Protein AF-A0A845TZA1-F1 (afdb_monomer)

Nearest PDB structures (foldseek):
  4ke2-assembly2_B  TM=6.991E-01  e=7.706E+00  Pseudopleuronectes americanus
  8i6v-assembly1_D  TM=4.977E-01  e=3.385E+00  Saccharomyces cerevisiae S288C

Radius of gyration: 19.77 Å; Cα contacts (8 Å, |Δi|>4): 26; chains: 1; bounding box: 40×29×61 Å

pLDDT: mean 81.33, std 10.57, range [53.41, 91.94]

Sequence (81 aa):
MKRFFTVAFVMVVGVILSLASVLVLLAATLNVELMENAQLRLLAELATLLLGVFLLVASVFLYVRLTVVVFGGKPQAPPKT

Mean predicted aligned error: 8.78 Å

Secondary structure (DSSP, 8-state):
-HHHHHHHHHHHHHHHHHHHHHHHHHHHHHHHHT---HHHHHHHHHHHHHHHHHHHHHHHHHHHHHHHHHH---PPPPP--

Foldseek 3Di:
DVLVVLVVVLVVVLVVLVVVLVVVLVVLVVVLVPDPDPVVSVVSVVVSVVSSVVSVVVSVVVSVVSCCVSPVPDDDDPDDD

Structure (mmCIF, N/CA/C/O backbone):
data_AF-A0A845TZA1-F1
#
_entry.id   AF-A0A845TZA1-F1
#
loop_
_atom_site.group_PDB
_atom_site.id
_atom_site.type_symbol
_atom_site.label_atom_id
_atom_site.label_alt_id
_atom_site.label_comp_id
_atom_site.label_asym_id
_atom_site.label_entity_id
_atom_site.label_seq_id
_atom_site.pdbx_PDB_ins_code
_atom_site.Cartn_x
_atom_site.Cartn_y
_atom_site.Cartn_z
_atom_site.occupancy
_atom_site.B_iso_or_equiv
_atom_site.auth_seq_id
_atom_site.auth_comp_id
_atom_site.auth_asym_id
_atom_site.auth_atom_id
_atom_site.pdbx_PDB_model_num
ATOM 1 N N . MET A 1 1 ? -15.173 11.737 25.929 1.00 55.62 1 MET A N 1
ATOM 2 C CA . MET A 1 1 ? -14.024 12.370 25.235 1.00 55.62 1 MET A CA 1
ATOM 3 C C . MET A 1 1 ? -12.953 11.381 24.781 1.00 55.62 1 MET A C 1
ATOM 5 O O . MET A 1 1 ? -12.718 11.342 23.586 1.00 55.62 1 MET A O 1
ATOM 9 N N . LYS A 1 2 ? -12.352 10.542 25.647 1.00 63.22 2 LYS A N 1
ATOM 10 C CA . LYS A 1 2 ? -11.246 9.630 25.254 1.00 63.22 2 LYS A CA 1
ATOM 11 C C . LYS A 1 2 ? -11.520 8.789 23.991 1.00 63.22 2 LYS A C 1
ATOM 13 O O . LYS A 1 2 ? -10.703 8.807 23.088 1.00 63.22 2 LYS A O 1
ATOM 18 N N . ARG A 1 3 ? -12.699 8.161 23.874 1.00 64.44 3 ARG A N 1
ATOM 19 C CA . ARG A 1 3 ? -13.081 7.359 22.690 1.00 64.44 3 ARG A CA 1
ATOM 20 C C . ARG A 1 3 ? -13.147 8.157 21.380 1.00 64.44 3 ARG A C 1
ATOM 22 O O . ARG A 1 3 ? -12.746 7.633 20.353 1.00 64.44 3 ARG A O 1
ATOM 29 N N . PHE A 1 4 ? -13.591 9.416 21.411 1.00 70.19 4 PHE A N 1
ATOM 30 C CA . PHE A 1 4 ? -13.641 10.270 20.215 1.00 70.19 4 PHE A CA 1
ATOM 31 C C . PHE A 1 4 ? -12.239 10.641 19.725 1.00 70.19 4 PHE A C 1
ATOM 33 O O . PHE A 1 4 ? -11.978 10.559 18.530 1.00 70.19 4 PHE A O 1
ATOM 40 N N . PHE A 1 5 ? -11.319 10.961 20.642 1.00 75.12 5 PHE A N 1
ATOM 41 C CA . PHE A 1 5 ? -9.911 11.179 20.295 1.00 75.12 5 PHE A C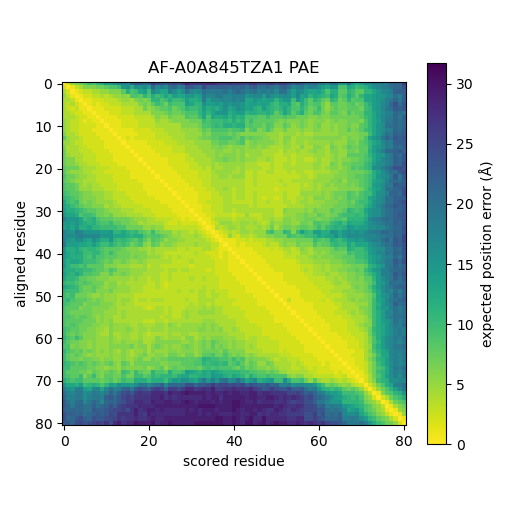A 1
ATOM 42 C C . PHE A 1 5 ? -9.264 9.917 19.726 1.00 75.12 5 PHE A C 1
ATOM 44 O O . PHE A 1 5 ? -8.526 9.998 18.752 1.00 75.12 5 PHE A O 1
ATOM 51 N N . THR A 1 6 ? -9.572 8.744 20.284 1.00 74.31 6 THR A N 1
ATOM 52 C CA . THR A 1 6 ? -9.051 7.475 19.770 1.00 74.31 6 THR A CA 1
ATOM 53 C C . THR A 1 6 ? -9.580 7.160 18.369 1.00 74.31 6 THR A C 1
ATOM 55 O O . THR A 1 6 ? -8.805 6.759 17.511 1.00 74.31 6 THR A O 1
ATOM 58 N N . VAL A 1 7 ? -10.867 7.396 18.100 1.00 73.50 7 VAL A N 1
ATOM 59 C CA . VAL A 1 7 ? -11.449 7.213 16.758 1.00 73.50 7 VAL A CA 1
ATOM 60 C C . VAL A 1 7 ? -10.855 8.202 15.756 1.00 73.50 7 VAL A C 1
ATOM 62 O O . VAL A 1 7 ? -10.445 7.793 14.673 1.00 73.50 7 VAL A O 1
ATOM 65 N N . ALA A 1 8 ? -10.740 9.481 16.124 1.00 79.00 8 ALA A N 1
ATOM 66 C CA . ALA A 1 8 ? -10.104 10.488 15.277 1.00 79.00 8 ALA A CA 1
ATOM 67 C C . ALA A 1 8 ? -8.642 10.125 14.970 1.00 79.00 8 ALA A C 1
ATOM 69 O O . ALA A 1 8 ? -8.210 10.221 13.825 1.00 79.00 8 ALA A O 1
ATOM 70 N N . PHE A 1 9 ? -7.901 9.628 15.963 1.00 80.75 9 PHE A N 1
ATOM 71 C CA . PHE A 1 9 ? -6.530 9.162 15.784 1.00 80.75 9 PHE A CA 1
ATOM 72 C C . PHE A 1 9 ? -6.443 7.971 14.820 1.00 80.75 9 PHE A C 1
ATOM 74 O O . PHE A 1 9 ? -5.628 7.993 13.904 1.00 80.75 9 PHE A O 1
ATOM 81 N N . VAL A 1 10 ? -7.312 6.963 14.965 1.00 78.81 10 VAL A N 1
ATOM 82 C CA . VAL A 1 10 ? -7.358 5.805 14.052 1.00 78.81 10 VAL A CA 1
ATOM 83 C C . VAL A 1 10 ? -7.663 6.239 12.616 1.00 78.81 10 VAL A C 1
ATOM 85 O O . VAL A 1 10 ? -7.023 5.752 11.687 1.00 78.81 10 VAL A O 1
ATOM 88 N N . MET A 1 11 ? -8.5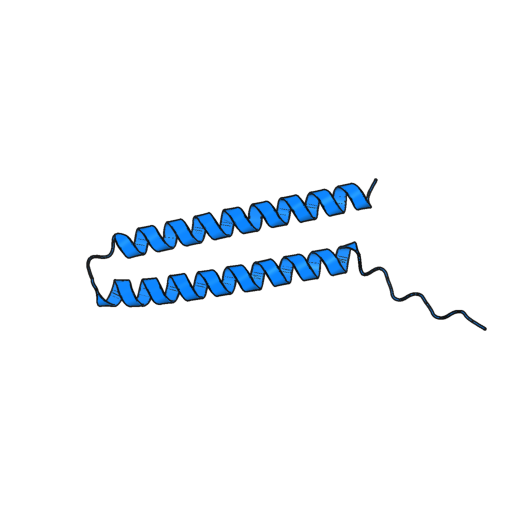88 7.184 12.427 1.00 79.94 11 MET A N 1
ATOM 89 C CA . MET A 1 11 ? -8.912 7.730 11.105 1.00 79.94 11 MET A CA 1
ATOM 90 C C . MET A 1 11 ? -7.715 8.454 10.481 1.00 79.94 11 MET A C 1
ATOM 92 O O . MET A 1 11 ? -7.376 8.191 9.331 1.00 79.94 11 MET A O 1
ATOM 96 N N . VAL A 1 12 ? -7.033 9.314 11.244 1.00 86.12 12 VAL A N 1
ATOM 97 C CA . VAL A 1 12 ? -5.839 10.032 10.769 1.00 86.12 12 VAL A CA 1
ATOM 98 C C . VAL A 1 12 ? -4.719 9.057 10.407 1.00 86.12 12 VAL A C 1
ATOM 100 O O . VAL A 1 12 ? -4.126 9.181 9.339 1.00 86.12 12 VAL A O 1
ATOM 103 N N . VAL A 1 13 ? -4.466 8.045 11.240 1.00 83.69 13 VAL A N 1
ATOM 104 C CA . VAL A 1 13 ? -3.467 7.004 10.954 1.00 83.69 13 VAL A CA 1
ATOM 105 C C . VAL A 1 13 ? -3.824 6.230 9.684 1.00 83.69 13 VAL A C 1
ATOM 107 O O . VAL A 1 13 ? -2.951 6.011 8.847 1.00 83.69 13 VAL A O 1
ATOM 110 N N . GLY A 1 14 ? -5.095 5.865 9.494 1.00 81.38 14 GLY A N 1
ATOM 111 C CA . GLY A 1 14 ? -5.557 5.193 8.277 1.00 81.38 14 GLY A CA 1
ATOM 112 C C . GLY A 1 14 ? -5.344 6.035 7.015 1.00 81.38 14 GLY A C 1
ATOM 113 O O . GLY A 1 14 ? -4.850 5.525 6.007 1.00 81.38 14 GLY A O 1
ATOM 114 N N . VAL A 1 15 ? -5.641 7.336 7.082 1.00 86.31 15 VAL A N 1
ATOM 115 C CA . VAL A 1 15 ? -5.412 8.275 5.972 1.00 86.31 15 VAL A CA 1
ATOM 116 C C . VAL A 1 15 ? -3.919 8.419 5.668 1.00 86.31 15 VAL A C 1
ATOM 118 O O . VAL A 1 15 ? -3.529 8.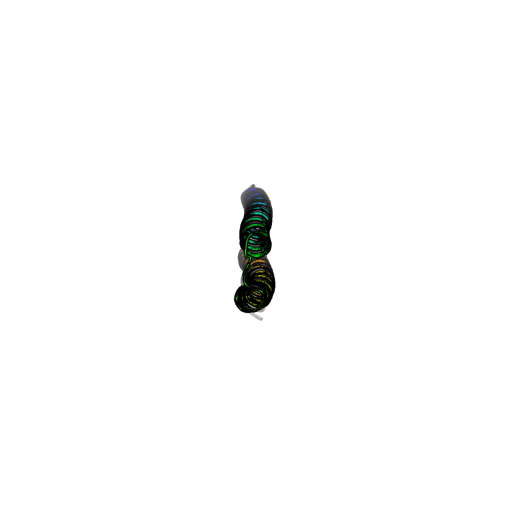333 4.505 1.00 86.31 15 VAL A O 1
ATOM 121 N N . ILE A 1 16 ? -3.072 8.573 6.691 1.00 87.88 16 ILE A N 1
ATOM 122 C CA . ILE A 1 16 ? -1.615 8.686 6.518 1.00 87.88 16 ILE A CA 1
ATOM 123 C C . ILE A 1 16 ? -1.038 7.412 5.895 1.00 87.88 16 ILE A C 1
ATOM 125 O O . ILE A 1 16 ? -0.258 7.501 4.952 1.00 87.88 16 ILE A O 1
ATOM 129 N N . LEU A 1 17 ? -1.438 6.230 6.375 1.00 85.12 17 LEU A N 1
ATOM 130 C CA . LEU A 1 17 ? -0.987 4.950 5.819 1.00 85.12 17 LEU A CA 1
ATOM 131 C C . LEU A 1 17 ? -1.407 4.782 4.356 1.00 85.12 17 LEU A C 1
ATOM 133 O O . LEU A 1 17 ? -0.627 4.284 3.542 1.00 85.12 17 LEU A O 1
ATOM 137 N N . SER A 1 18 ? -2.614 5.233 4.013 1.00 84.31 18 SER A N 1
ATOM 138 C CA . SER A 1 18 ? -3.117 5.197 2.638 1.00 84.31 18 SER A CA 1
ATOM 139 C C . SER A 1 18 ? -2.305 6.126 1.733 1.00 84.31 18 SE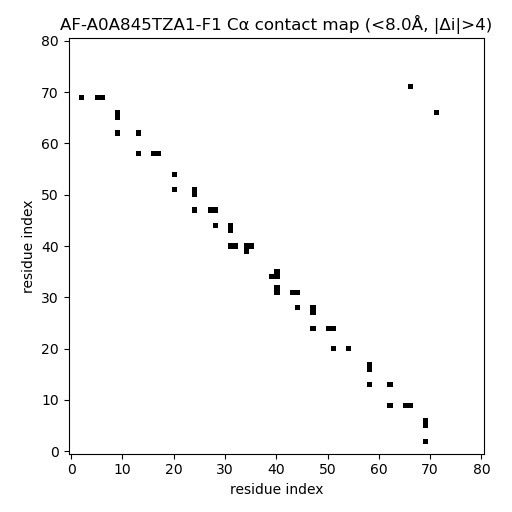R A C 1
ATOM 141 O O . SER A 1 18 ? -1.807 5.690 0.698 1.00 84.31 18 SER A O 1
ATOM 143 N N . LEU A 1 19 ? -2.093 7.379 2.150 1.00 88.62 19 LEU A N 1
ATOM 144 C CA . LEU A 1 19 ? -1.280 8.349 1.410 1.00 88.62 19 LEU A CA 1
ATOM 145 C C . LEU A 1 19 ? 0.167 7.878 1.243 1.00 88.62 19 LEU A C 1
ATOM 147 O O . LEU A 1 19 ? 0.709 7.949 0.143 1.00 88.62 19 LEU A O 1
ATOM 151 N N . ALA A 1 20 ? 0.780 7.351 2.304 1.00 87.31 20 ALA A N 1
ATOM 152 C CA . ALA A 1 20 ? 2.131 6.804 2.249 1.00 87.31 20 ALA A CA 1
ATOM 153 C C . ALA A 1 20 ? 2.225 5.638 1.255 1.00 87.31 20 ALA A C 1
ATOM 155 O O . ALA A 1 20 ? 3.151 5.596 0.449 1.00 87.31 20 ALA A O 1
ATOM 156 N 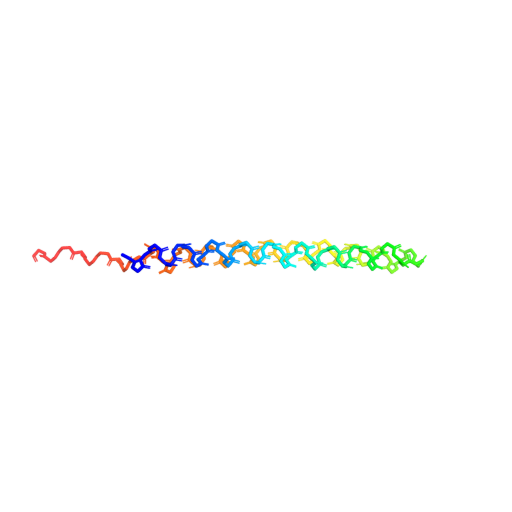N . SER A 1 21 ? 1.242 4.732 1.258 1.00 87.31 21 SER A N 1
ATOM 157 C CA . SER A 1 21 ? 1.202 3.602 0.321 1.00 87.31 21 SER A CA 1
ATOM 158 C C . SER A 1 21 ? 1.084 4.070 -1.129 1.00 87.31 21 SER A C 1
ATOM 160 O O . SER A 1 21 ? 1.801 3.570 -1.993 1.00 87.31 21 SER A O 1
ATOM 162 N N . VAL A 1 22 ? 0.232 5.067 -1.393 1.00 89.44 22 VAL A N 1
ATOM 163 C CA . VAL A 1 22 ? 0.084 5.671 -2.726 1.00 89.44 22 VAL A CA 1
ATOM 164 C C . VAL A 1 22 ? 1.389 6.317 -3.184 1.00 89.44 22 VAL A C 1
ATOM 166 O O . VAL A 1 22 ? 1.809 6.081 -4.311 1.00 89.44 22 VAL A O 1
ATOM 169 N N . LEU A 1 23 ? 2.061 7.089 -2.325 1.00 90.38 23 LEU A N 1
ATOM 170 C CA . LEU A 1 23 ? 3.330 7.738 -2.673 1.00 90.38 23 LEU A CA 1
ATOM 171 C C . LEU A 1 23 ? 4.436 6.724 -2.978 1.00 90.38 23 LEU A C 1
ATOM 173 O O . LEU A 1 23 ? 5.174 6.898 -3.945 1.00 90.38 23 LEU A O 1
ATOM 177 N N . VAL A 1 24 ? 4.533 5.654 -2.184 1.00 89.62 24 VAL A N 1
ATOM 178 C CA . VAL A 1 24 ? 5.503 4.574 -2.411 1.00 89.62 24 VAL A CA 1
ATOM 179 C C . VAL A 1 24 ? 5.224 3.864 -3.734 1.00 89.62 24 VAL A C 1
ATOM 181 O O . VAL A 1 24 ? 6.149 3.654 -4.516 1.00 89.62 24 VAL A O 1
ATOM 184 N N . LEU A 1 25 ? 3.961 3.536 -4.015 1.00 89.88 25 LEU A N 1
ATOM 185 C CA . LEU A 1 25 ? 3.576 2.894 -5.272 1.00 89.88 25 LEU A CA 1
ATOM 186 C C . LEU A 1 25 ? 3.809 3.801 -6.479 1.00 89.88 25 LEU A C 1
ATOM 188 O O . LEU A 1 25 ? 4.301 3.334 -7.503 1.00 89.88 25 LEU A O 1
ATOM 192 N N . LEU A 1 26 ? 3.511 5.093 -6.352 1.00 90.62 26 LEU A N 1
ATOM 193 C CA . LEU A 1 26 ? 3.753 6.076 -7.402 1.00 90.62 26 LEU A CA 1
ATOM 194 C C . LEU A 1 26 ? 5.249 6.200 -7.700 1.00 90.62 26 LEU A C 1
ATOM 196 O O . LEU A 1 26 ? 5.651 6.118 -8.856 1.00 90.62 26 LEU A O 1
ATOM 200 N N . ALA A 1 27 ? 6.081 6.330 -6.663 1.00 88.44 27 ALA A N 1
ATOM 201 C CA . ALA A 1 27 ? 7.530 6.372 -6.818 1.00 88.44 27 ALA A CA 1
ATOM 202 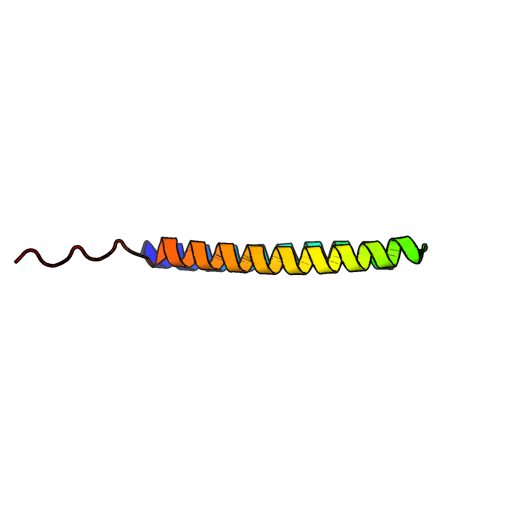C C . ALA A 1 27 ? 8.064 5.083 -7.460 1.00 88.44 27 ALA A C 1
ATOM 204 O O . ALA A 1 27 ? 8.886 5.153 -8.371 1.00 88.44 27 ALA A O 1
ATOM 205 N N . ALA A 1 28 ? 7.587 3.912 -7.031 1.00 86.94 28 ALA A N 1
ATOM 206 C CA . ALA A 1 28 ? 7.981 2.634 -7.619 1.00 86.94 28 ALA A CA 1
ATOM 207 C C . ALA A 1 28 ? 7.597 2.555 -9.106 1.00 86.94 28 ALA A C 1
ATOM 209 O O . ALA A 1 28 ? 8.435 2.219 -9.936 1.00 86.94 28 ALA A O 1
ATOM 210 N N . THR A 1 29 ? 6.374 2.963 -9.452 1.00 88.06 29 THR A N 1
ATOM 211 C CA . THR A 1 29 ? 5.866 2.951 -10.833 1.00 88.06 29 THR A CA 1
ATOM 212 C C . THR A 1 29 ? 6.665 3.889 -11.736 1.00 88.06 29 THR A C 1
ATOM 214 O O . THR A 1 29 ? 7.075 3.489 -12.819 1.00 88.06 29 THR A O 1
ATOM 217 N N . LEU A 1 30 ? 6.970 5.103 -11.270 1.00 90.44 30 LEU A N 1
ATOM 218 C CA . LEU A 1 30 ? 7.802 6.050 -12.019 1.00 90.44 30 LEU A CA 1
ATOM 219 C C . LEU A 1 30 ? 9.215 5.504 -12.258 1.00 90.44 30 LEU A C 1
ATOM 221 O O . LEU A 1 30 ? 9.752 5.642 -13.351 1.00 90.44 30 LEU A O 1
ATOM 225 N N . ASN A 1 31 ? 9.815 4.849 -11.259 1.00 86.88 31 ASN A N 1
ATOM 226 C CA . ASN A 1 31 ? 11.131 4.229 -11.430 1.00 86.88 31 ASN A CA 1
ATOM 227 C C . ASN A 1 31 ? 11.102 3.092 -12.457 1.00 86.88 31 ASN A C 1
ATOM 229 O O . ASN A 1 31 ? 12.049 2.953 -13.223 1.00 86.88 31 ASN A O 1
ATOM 233 N N . VAL A 1 32 ? 10.029 2.298 -12.485 1.00 88.31 32 VAL A N 1
ATOM 234 C CA . VAL A 1 32 ? 9.819 1.233 -13.477 1.00 88.31 32 VAL A CA 1
ATOM 235 C C . VAL A 1 32 ? 9.681 1.819 -14.883 1.00 88.31 32 VAL A C 1
ATOM 237 O O . VAL A 1 32 ? 10.299 1.318 -15.818 1.00 88.31 32 VAL A O 1
ATOM 240 N N . GLU A 1 33 ? 8.901 2.886 -15.046 1.00 86.50 33 GLU A N 1
ATOM 241 C CA . GLU A 1 33 ? 8.654 3.515 -16.350 1.00 86.50 33 GLU A CA 1
ATOM 242 C C . GLU A 1 33 ? 9.929 4.112 -16.965 1.00 86.50 33 GLU A C 1
ATOM 244 O O . GLU A 1 33 ? 10.115 4.072 -18.179 1.00 86.50 33 GLU A O 1
ATOM 249 N N . LEU A 1 34 ? 10.851 4.577 -16.118 1.00 88.88 34 LEU A N 1
ATOM 250 C CA . LEU A 1 34 ? 12.164 5.081 -16.523 1.00 88.88 34 LEU A CA 1
ATOM 251 C C . LEU A 1 34 ? 13.179 3.970 -16.864 1.00 88.88 34 LEU A C 1
ATOM 253 O O . LEU A 1 34 ? 14.292 4.279 -17.289 1.00 88.88 34 LEU A O 1
ATOM 257 N N . MET A 1 35 ? 12.845 2.684 -16.688 1.00 88.62 35 MET A N 1
ATOM 258 C CA . MET A 1 35 ? 13.752 1.583 -17.031 1.00 88.62 35 MET A CA 1
ATOM 259 C C . MET A 1 35 ? 13.726 1.265 -18.530 1.00 88.62 35 MET A C 1
ATOM 261 O O . MET A 1 35 ? 12.738 0.766 -19.067 1.00 88.62 35 MET A O 1
ATOM 265 N N . GLU A 1 36 ? 14.873 1.439 -19.187 1.00 87.19 36 GLU A N 1
ATOM 266 C CA . GLU A 1 36 ? 15.066 1.079 -20.602 1.00 87.19 36 GLU A CA 1
ATOM 267 C C . GLU A 1 36 ? 15.172 -0.440 -20.826 1.00 87.19 36 GLU A C 1
ATOM 269 O O . GLU A 1 36 ? 14.852 -0.959 -21.895 1.00 87.19 36 GLU A O 1
ATOM 274 N N . ASN A 1 37 ? 15.621 -1.180 -19.810 1.00 90.81 37 ASN A N 1
ATOM 275 C CA . ASN A 1 37 ? 15.907 -2.605 -19.924 1.00 90.81 37 ASN A CA 1
ATOM 276 C C . ASN A 1 37 ? 14.644 -3.443 -19.662 1.00 90.81 37 ASN A C 1
ATOM 278 O O . ASN A 1 37 ? 14.190 -3.550 -18.522 1.00 90.81 37 ASN A O 1
ATOM 282 N N . ALA A 1 38 ? 14.091 -4.078 -20.701 1.00 86.38 38 ALA A N 1
ATOM 283 C CA . ALA A 1 38 ? 12.789 -4.757 -20.637 1.00 86.38 38 ALA A CA 1
ATOM 284 C C . ALA A 1 38 ? 12.703 -5.863 -19.564 1.00 86.38 38 ALA A C 1
ATOM 286 O O . ALA A 1 38 ? 11.673 -6.009 -18.908 1.00 86.38 38 ALA A O 1
ATOM 287 N N . GLN A 1 39 ? 13.784 -6.621 -19.350 1.00 89.06 39 GLN A N 1
ATOM 288 C CA . GLN A 1 39 ? 13.820 -7.679 -18.331 1.00 89.06 39 GLN A CA 1
ATOM 289 C C . GLN A 1 39 ? 13.802 -7.113 -16.904 1.00 89.06 39 GLN A C 1
ATOM 291 O O . GLN A 1 39 ? 13.083 -7.624 -16.046 1.00 89.06 39 GLN A O 1
ATOM 296 N N . LEU A 1 40 ? 14.561 -6.040 -16.655 1.00 85.81 40 LEU A N 1
ATOM 297 C CA . LEU A 1 40 ? 14.577 -5.368 -15.353 1.00 85.81 40 LEU A CA 1
ATOM 298 C C . LEU A 1 40 ? 13.251 -4.658 -15.084 1.00 85.81 40 LEU A C 1
ATOM 300 O O . LEU A 1 40 ? 12.755 -4.722 -13.962 1.00 85.81 40 LEU A O 1
ATOM 304 N N . ARG A 1 41 ? 12.644 -4.066 -16.119 1.00 88.00 41 ARG A N 1
ATOM 305 C CA . ARG A 1 41 ? 11.327 -3.436 -16.023 1.00 88.00 41 ARG A CA 1
ATOM 306 C C . ARG A 1 41 ? 10.259 -4.433 -15.588 1.00 88.00 41 ARG A C 1
ATOM 308 O O . ARG A 1 41 ? 9.545 -4.165 -14.634 1.00 88.00 41 ARG A O 1
ATOM 315 N N . LEU A 1 42 ? 10.203 -5.610 -16.213 1.00 88.94 42 LEU A N 1
ATOM 316 C CA . LEU A 1 42 ? 9.214 -6.640 -15.879 1.00 88.94 42 LEU A CA 1
ATOM 317 C C . LEU A 1 42 ? 9.396 -7.185 -14.452 1.00 88.94 42 LEU A C 1
ATOM 319 O O . LEU A 1 42 ? 8.422 -7.394 -13.729 1.00 88.94 42 LEU A O 1
ATOM 323 N N . LEU A 1 43 ? 10.644 -7.362 -14.006 1.00 90.50 43 LEU A N 1
ATOM 324 C CA . LEU A 1 43 ? 10.931 -7.728 -12.618 1.00 90.50 43 LEU A CA 1
ATOM 325 C C . LEU A 1 43 ? 10.488 -6.629 -11.639 1.00 90.50 43 LEU A C 1
ATOM 327 O O . LEU A 1 43 ? 9.913 -6.926 -10.591 1.00 90.50 43 LEU A O 1
ATOM 331 N N . ALA A 1 44 ? 10.734 -5.365 -11.981 1.00 88.44 44 ALA A N 1
ATOM 332 C CA . ALA A 1 44 ? 10.356 -4.221 -11.165 1.00 88.44 44 ALA A CA 1
ATOM 333 C C . ALA A 1 44 ? 8.828 -3.997 -11.140 1.00 88.44 44 ALA A C 1
ATOM 335 O O . ALA A 1 44 ? 8.288 -3.651 -10.090 1.00 88.44 44 ALA A O 1
ATOM 336 N N . GLU A 1 45 ? 8.110 -4.276 -12.233 1.00 89.19 45 GLU A N 1
ATOM 337 C CA . GLU A 1 45 ? 6.639 -4.313 -12.274 1.00 89.19 45 GLU A CA 1
ATOM 338 C C . GLU A 1 45 ? 6.093 -5.362 -11.299 1.00 89.19 45 GLU A C 1
ATOM 340 O O . GLU A 1 45 ? 5.252 -5.045 -10.455 1.00 89.19 45 GLU A O 1
ATOM 345 N N . LEU A 1 46 ? 6.619 -6.593 -11.347 1.00 91.00 46 LEU A N 1
ATOM 346 C CA . LEU A 1 46 ? 6.233 -7.663 -10.420 1.00 91.00 46 LEU A CA 1
ATOM 347 C C . LEU A 1 46 ? 6.530 -7.291 -8.963 1.00 91.00 46 LEU A C 1
ATOM 349 O O . LEU A 1 46 ? 5.687 -7.495 -8.089 1.00 91.00 46 LEU A O 1
ATOM 353 N N . ALA A 1 47 ? 7.702 -6.709 -8.696 1.00 89.25 47 ALA A N 1
ATOM 354 C CA . ALA A 1 47 ? 8.069 -6.243 -7.364 1.00 89.25 47 ALA A CA 1
ATOM 355 C C . ALA A 1 47 ? 7.134 -5.126 -6.868 1.00 89.25 47 ALA A C 1
ATOM 357 O O . ALA A 1 47 ? 6.724 -5.142 -5.709 1.00 89.25 47 ALA A O 1
ATOM 358 N N . THR A 1 48 ? 6.746 -4.196 -7.745 1.00 89.62 48 THR A N 1
ATOM 359 C CA . THR A 1 48 ? 5.810 -3.103 -7.428 1.00 89.62 48 THR A CA 1
ATOM 360 C C . THR A 1 48 ? 4.414 -3.643 -7.113 1.00 89.62 48 THR A C 1
ATOM 362 O O . THR A 1 48 ? 3.788 -3.214 -6.144 1.00 89.62 48 THR A O 1
ATOM 365 N N . LEU A 1 49 ? 3.951 -4.644 -7.866 1.00 88.25 49 LEU A N 1
ATOM 366 C CA . LEU A 1 49 ? 2.697 -5.357 -7.605 1.00 88.25 49 LEU A CA 1
ATOM 367 C C . LEU A 1 49 ? 2.715 -6.062 -6.244 1.00 88.25 49 LEU A C 1
ATOM 369 O O . LEU A 1 49 ? 1.794 -5.887 -5.444 1.00 88.25 49 LEU A O 1
ATOM 373 N N . LEU A 1 50 ? 3.778 -6.815 -5.950 1.00 91.94 50 LEU A N 1
ATOM 374 C CA . LEU A 1 50 ? 3.947 -7.488 -4.660 1.00 91.94 50 LEU A CA 1
ATOM 375 C C . LEU A 1 50 ? 4.008 -6.488 -3.501 1.00 91.94 50 LEU A C 1
ATOM 377 O O . LEU A 1 50 ? 3.382 -6.713 -2.465 1.00 91.94 50 LEU A O 1
ATOM 381 N N . LEU A 1 51 ? 4.707 -5.367 -3.686 1.00 89.75 51 LEU A N 1
ATOM 382 C CA . LEU A 1 51 ? 4.772 -4.284 -2.710 1.00 89.75 51 LEU A CA 1
ATOM 383 C C . LEU A 1 51 ? 3.383 -3.690 -2.444 1.00 89.75 51 LEU A C 1
ATOM 385 O O . LEU A 1 51 ? 3.020 -3.483 -1.288 1.00 89.75 51 LEU A O 1
ATOM 389 N N . GLY A 1 52 ? 2.581 -3.476 -3.490 1.00 88.50 52 GLY A N 1
ATOM 390 C CA . GLY A 1 52 ? 1.206 -2.992 -3.363 1.00 88.50 52 GLY A CA 1
ATOM 391 C C . GLY A 1 52 ? 0.309 -3.948 -2.586 1.00 88.50 52 GLY A C 1
ATOM 392 O O . GLY A 1 52 ? -0.389 -3.524 -1.664 1.00 88.50 52 GLY A O 1
ATOM 393 N N . VAL A 1 53 ? 0.377 -5.247 -2.891 1.00 91.06 53 VAL A N 1
ATOM 394 C CA . VAL A 1 53 ? -0.358 -6.279 -2.142 1.00 91.06 53 VAL A CA 1
ATOM 395 C C . VAL A 1 53 ? 0.083 -6.302 -0.679 1.00 91.06 53 VAL A C 1
ATOM 397 O O . VAL A 1 53 ? -0.759 -6.334 0.218 1.00 91.06 53 VAL A O 1
ATOM 400 N N . PHE A 1 54 ? 1.389 -6.237 -0.416 1.00 91.62 54 PHE A N 1
ATOM 401 C CA . PHE A 1 54 ? 1.917 -6.229 0.944 1.00 91.62 54 PHE A CA 1
ATOM 402 C C . PHE A 1 54 ? 1.444 -5.005 1.738 1.00 91.62 54 PHE A C 1
ATOM 404 O O . PHE A 1 54 ? 0.979 -5.152 2.867 1.00 91.62 54 PHE A O 1
ATOM 411 N N . LEU A 1 55 ? 1.492 -3.809 1.143 1.00 89.31 55 LEU A N 1
ATOM 412 C CA . LEU A 1 55 ? 1.002 -2.574 1.761 1.00 89.31 55 LEU A CA 1
ATOM 413 C C . LEU A 1 55 ? -0.504 -2.634 2.043 1.00 89.31 55 LEU A C 1
ATOM 415 O O . LEU A 1 55 ? -0.949 -2.203 3.110 1.00 89.31 55 LEU A O 1
ATOM 419 N N . LEU A 1 56 ? -1.291 -3.217 1.136 1.00 86.69 56 LEU A N 1
ATOM 420 C CA . LEU A 1 56 ? -2.725 -3.416 1.333 1.00 86.69 56 LEU A CA 1
ATOM 421 C C . LEU A 1 56 ? -3.003 -4.362 2.510 1.00 86.69 56 LEU A C 1
ATOM 423 O O . LEU A 1 56 ? -3.772 -4.033 3.410 1.00 86.69 56 LEU A O 1
ATOM 427 N N . VAL A 1 57 ? -2.348 -5.523 2.551 1.00 89.12 57 VAL A N 1
ATOM 428 C CA . VAL A 1 57 ? -2.533 -6.492 3.643 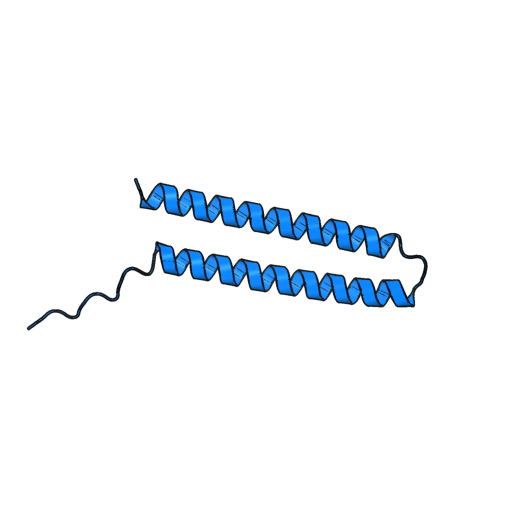1.00 89.12 57 VAL A CA 1
ATOM 429 C C . VAL A 1 57 ? -2.069 -5.904 4.975 1.00 89.12 57 VAL A C 1
ATOM 431 O O . VAL A 1 57 ? -2.777 -6.016 5.977 1.00 89.12 57 VAL A O 1
ATOM 434 N N . ALA A 1 58 ? -0.915 -5.233 4.990 1.00 86.38 58 ALA A N 1
ATOM 435 C CA . ALA A 1 58 ? -0.379 -4.590 6.181 1.00 86.38 58 ALA A CA 1
ATOM 436 C C . ALA A 1 58 ? -1.326 -3.504 6.707 1.00 86.38 58 ALA A C 1
ATOM 438 O O . ALA A 1 58 ? -1.627 -3.495 7.898 1.00 86.38 58 ALA A O 1
ATOM 439 N N . SER A 1 59 ? -1.839 -2.629 5.837 1.00 82.62 59 SER A N 1
ATOM 440 C CA . SER A 1 59 ? -2.764 -1.555 6.224 1.00 82.62 59 SER A CA 1
ATOM 441 C C . SER A 1 59 ? -4.095 -2.093 6.753 1.00 82.62 59 SER A C 1
ATOM 443 O O . SER A 1 59 ? -4.543 -1.651 7.813 1.00 82.62 59 SER A O 1
ATOM 445 N N . VAL A 1 60 ? -4.682 -3.102 6.100 1.00 85.25 60 VAL A N 1
ATOM 446 C CA . VAL A 1 60 ? -5.899 -3.775 6.583 1.00 85.25 60 VAL A CA 1
ATOM 447 C C . VAL A 1 60 ? -5.655 -4.427 7.943 1.00 85.25 60 VAL A C 1
ATOM 449 O O . VAL A 1 60 ? -6.438 -4.227 8.872 1.00 85.25 60 VAL A O 1
ATOM 452 N N . PHE A 1 61 ? -4.553 -5.163 8.103 1.00 87.12 61 PHE A N 1
ATOM 453 C CA . PHE A 1 61 ? -4.213 -5.804 9.372 1.00 87.12 61 PHE A CA 1
ATOM 454 C C . PHE A 1 61 ? -4.054 -4.784 10.506 1.00 87.12 61 PHE A C 1
ATOM 456 O O . PHE A 1 61 ? -4.604 -4.973 11.594 1.00 87.12 61 PHE A O 1
ATOM 463 N N . LEU A 1 62 ? -3.340 -3.684 10.250 1.00 84.56 62 LEU A N 1
ATOM 464 C CA . LEU A 1 62 ? -3.123 -2.611 11.220 1.00 84.56 62 LEU A CA 1
ATOM 465 C C . LEU A 1 62 ? -4.445 -1.941 11.600 1.00 84.56 62 LEU A C 1
ATOM 467 O O . LEU A 1 62 ? -4.701 -1.731 12.785 1.00 84.56 62 LEU A O 1
ATOM 471 N N . TYR A 1 63 ? -5.315 -1.681 10.622 1.00 80.62 63 TYR A N 1
ATOM 472 C CA . TYR A 1 63 ? -6.634 -1.094 10.845 1.00 80.62 63 TYR A CA 1
ATOM 473 C C . TYR A 1 63 ? -7.552 -2.006 11.670 1.00 80.62 63 TYR A C 1
ATOM 475 O O . TYR A 1 63 ? -8.193 -1.551 12.622 1.00 80.62 63 TYR A O 1
ATOM 483 N N . VAL A 1 64 ? -7.575 -3.310 11.373 1.00 83.81 64 VAL A N 1
ATOM 484 C CA . VAL A 1 64 ? -8.339 -4.302 12.146 1.00 83.81 64 VAL A CA 1
ATOM 485 C C . VAL A 1 64 ? -7.801 -4.398 13.572 1.00 83.81 64 VAL A C 1
ATOM 487 O O . VAL A 1 64 ? -8.576 -4.323 14.525 1.00 83.81 64 VAL A O 1
ATOM 490 N N . ARG A 1 65 ? -6.478 -4.503 13.751 1.00 82.56 65 ARG A N 1
ATOM 491 C CA . ARG A 1 65 ? -5.851 -4.531 15.082 1.00 82.56 65 ARG A CA 1
ATOM 492 C C . ARG A 1 65 ? -6.140 -3.265 15.879 1.00 82.56 65 ARG A C 1
ATOM 494 O O . ARG A 1 65 ? -6.495 -3.378 17.048 1.00 82.56 65 ARG A O 1
ATOM 501 N N . LEU A 1 66 ? -6.034 -2.087 15.263 1.00 80.44 66 LEU A N 1
ATOM 502 C CA . LEU A 1 66 ? -6.391 -0.812 15.887 1.00 80.44 66 LEU A CA 1
ATOM 503 C C . LEU A 1 66 ? -7.857 -0.821 16.324 1.00 80.44 66 LEU A C 1
ATOM 505 O O . LEU A 1 66 ? -8.150 -0.546 17.481 1.00 80.44 66 LEU A O 1
ATOM 509 N N . THR A 1 67 ? -8.769 -1.230 15.445 1.00 74.44 67 THR A N 1
ATOM 510 C CA . THR A 1 67 ? -10.200 -1.337 15.762 1.00 74.44 67 THR A CA 1
ATOM 511 C C . THR A 1 67 ? -10.447 -2.285 16.940 1.00 74.44 67 THR A C 1
ATOM 513 O O . THR A 1 67 ? -11.141 -1.921 17.887 1.00 74.44 67 THR A O 1
ATOM 516 N N . VAL A 1 68 ? -9.828 -3.468 16.957 1.00 80.75 68 VAL A N 1
ATOM 517 C CA . VAL A 1 68 ? -9.956 -4.426 18.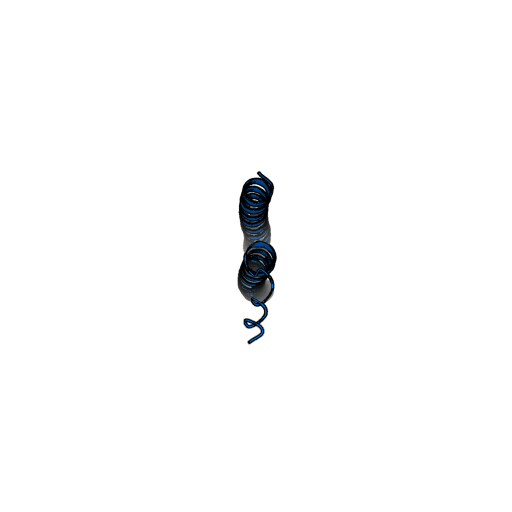068 1.00 80.75 68 VAL A CA 1
ATOM 518 C C . VAL A 1 68 ? -9.370 -3.872 19.369 1.00 80.75 68 VAL A C 1
ATOM 520 O O . VAL A 1 68 ? -9.975 -4.040 20.419 1.00 80.75 68 VAL A O 1
ATOM 523 N N . VAL A 1 69 ? -8.236 -3.173 19.341 1.00 78.94 69 VAL A N 1
ATOM 524 C CA . VAL A 1 69 ? -7.656 -2.561 20.553 1.00 78.94 69 VAL A CA 1
ATOM 525 C C . VAL A 1 69 ? -8.555 -1.448 21.105 1.00 78.94 69 VAL A C 1
ATOM 527 O O . VAL A 1 69 ? -8.676 -1.290 22.319 1.00 78.94 69 VAL A O 1
ATOM 530 N N . VAL A 1 70 ? -9.204 -0.683 20.227 1.00 71.94 70 VAL A N 1
ATOM 531 C CA . VAL A 1 70 ? -10.038 0.466 20.607 1.00 71.94 70 VAL A CA 1
ATOM 532 C C . VAL A 1 70 ? -11.440 0.046 21.057 1.00 71.94 70 VAL A C 1
ATOM 534 O O . VAL A 1 70 ? -11.985 0.635 21.995 1.00 71.94 70 VAL A O 1
ATOM 537 N N . PHE A 1 71 ? -12.021 -0.970 20.417 1.00 69.88 71 PHE A N 1
ATOM 538 C CA . PHE A 1 71 ? -13.413 -1.386 20.624 1.00 69.88 71 PHE A CA 1
ATOM 539 C C . PHE A 1 71 ? -13.575 -2.762 21.279 1.00 69.88 71 PHE A C 1
ATOM 541 O O . PHE A 1 71 ? -14.622 -3.026 21.866 1.00 69.88 71 PHE A O 1
ATOM 548 N N . GLY A 1 72 ? -12.559 -3.622 21.243 1.00 64.56 72 GLY A N 1
ATOM 549 C CA . GLY A 1 72 ? -12.555 -4.973 21.816 1.00 64.56 72 GLY A CA 1
ATOM 550 C C . GLY A 1 72 ? -12.364 -4.985 23.330 1.00 64.56 72 GLY A C 1
ATOM 551 O O . GLY A 1 72 ? -11.497 -5.689 23.844 1.00 64.56 72 GLY A O 1
ATOM 552 N N . GLY A 1 73 ? -13.156 -4.182 24.048 1.00 58.31 73 GLY A N 1
ATOM 553 C CA . GLY A 1 73 ? -13.204 -4.183 25.508 1.00 58.31 73 GLY A CA 1
ATOM 554 C C . GLY A 1 73 ? -13.259 -5.607 26.071 1.00 58.31 73 GLY A C 1
ATOM 555 O O . GLY A 1 73 ? -13.886 -6.483 25.478 1.00 58.31 73 GLY A O 1
ATOM 556 N N . LYS A 1 74 ? -12.556 -5.814 27.197 1.00 56.19 74 LYS A N 1
ATOM 557 C CA . LYS A 1 74 ? -12.397 -7.099 27.903 1.00 56.19 74 LYS A CA 1
ATOM 558 C C . LYS A 1 74 ? -13.678 -7.944 27.838 1.00 56.19 74 LYS A C 1
ATOM 560 O O . LYS A 1 74 ? -14.744 -7.374 28.088 1.00 56.19 74 LYS A O 1
ATOM 565 N N . PRO A 1 75 ? -13.579 -9.266 27.587 1.00 54.06 75 PRO A N 1
ATOM 566 C CA . PRO A 1 75 ? -14.737 -10.146 27.658 1.00 54.06 75 PRO A CA 1
ATOM 567 C C . PRO A 1 75 ? -15.448 -9.892 28.986 1.00 54.06 75 PRO A C 1
ATOM 569 O O . PRO A 1 75 ? -14.817 -9.910 30.047 1.00 54.06 75 PRO A O 1
ATOM 572 N N . GLN A 1 76 ? -16.733 -9.543 28.900 1.00 53.41 76 GLN A N 1
ATOM 573 C CA . GLN A 1 76 ? -17.602 -9.357 30.054 1.00 53.41 76 GLN A CA 1
ATOM 574 C C . GLN A 1 76 ? -17.433 -10.587 30.944 1.00 53.41 76 GLN A C 1
ATOM 576 O O . GLN A 1 76 ? -17.675 -11.709 30.499 1.00 53.41 76 GLN A O 1
ATOM 581 N N . ALA A 1 77 ? -16.938 -10.381 32.166 1.00 60.22 77 ALA A N 1
ATOM 582 C CA . ALA A 1 77 ? -16.841 -11.461 33.131 1.00 60.22 77 ALA A CA 1
ATOM 583 C C . ALA A 1 77 ? -18.249 -12.063 33.285 1.00 60.22 77 ALA A C 1
ATOM 585 O O . ALA A 1 77 ? -19.197 -11.293 33.479 1.00 60.22 77 ALA A O 1
ATOM 586 N N . PRO A 1 78 ? -18.408 -13.391 33.145 1.00 60.84 78 PRO A N 1
ATOM 587 C CA . PRO A 1 78 ? -19.714 -14.018 33.274 1.00 60.84 78 PRO A CA 1
ATOM 588 C C . PRO A 1 78 ? -20.310 -13.678 34.649 1.00 60.84 78 PRO A C 1
ATOM 590 O O . PRO A 1 78 ? -19.557 -13.569 35.626 1.00 60.84 78 PRO A O 1
ATOM 593 N N . PRO A 1 79 ? -21.635 -13.454 34.733 1.00 60.84 79 PRO A N 1
ATOM 594 C CA . PRO A 1 79 ? -22.285 -13.098 35.985 1.00 60.84 79 PRO A CA 1
ATOM 595 C C . PRO A 1 79 ? -22.006 -14.194 37.014 1.00 60.84 79 PRO A C 1
ATOM 597 O O . PRO A 1 79 ? -22.263 -15.371 36.765 1.00 60.84 79 PRO A O 1
ATOM 600 N N . LYS A 1 80 ? -21.431 -13.805 38.156 1.00 63.91 80 LYS A N 1
ATOM 601 C CA . LYS A 1 80 ? -21.287 -14.697 39.306 1.00 63.91 80 LYS A CA 1
ATOM 602 C C . LYS A 1 80 ? -22.689 -14.929 39.872 1.00 63.91 80 LYS A C 1
ATOM 604 O O . LYS A 1 80 ? -23.257 -14.005 40.449 1.00 63.91 80 LYS A O 1
ATOM 609 N N . THR A 1 81 ? -23.241 -16.111 39.613 1.00 69.81 81 THR A N 1
ATOM 610 C CA . THR A 1 81 ? -24.371 -16.692 40.355 1.00 69.81 81 THR A CA 1
ATOM 611 C C . THR A 1 81 ? -23.956 -17.036 41.772 1.00 69.81 81 THR A C 1
ATOM 613 O O . THR A 1 81 ? -22.808 -17.520 41.918 1.00 69.81 81 THR A O 1
#

Solvent-accessible surface area (backbone atoms only — not comparable to full-atom values): 4652 Å² total; per-residue (Å²): 110,73,68,59,55,52,50,54,49,52,52,53,51,52,52,51,54,50,52,51,47,50,52,53,50,50,52,46,50,55,57,32,73,70,43,86,50,67,71,61,2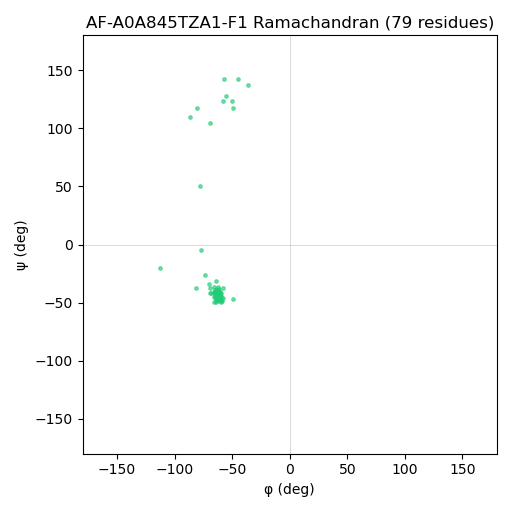4,54,53,44,49,54,49,45,51,52,49,51,53,50,50,50,53,50,50,52,52,52,51,51,52,49,49,41,73,76,67,58,68,76,80,78,75,74,83,85,126